Protein AF-A0A9P7C0S4-F1 (afdb_monomer)

pLDDT: mean 88.17, std 9.75, range [51.75, 97.62]

Structure (mmCIF, N/CA/C/O backbone):
data_AF-A0A9P7C0S4-F1
#
_entry.id   AF-A0A9P7C0S4-F1
#
loop_
_atom_site.group_PDB
_atom_site.id
_atom_site.type_symbol
_atom_site.label_atom_id
_atom_site.label_alt_id
_atom_site.label_comp_id
_atom_site.label_asym_id
_atom_site.label_entity_id
_atom_site.label_seq_id
_atom_site.pdbx_PDB_ins_code
_atom_site.Cartn_x
_atom_site.Cartn_y
_atom_site.Cartn_z
_atom_site.occupancy
_atom_site.B_iso_or_equiv
_atom_site.auth_seq_id
_atom_site.auth_comp_id
_atom_site.auth_asym_id
_atom_site.auth_atom_id
_atom_site.pdbx_PDB_model_num
ATOM 1 N N . MET A 1 1 ? 1.750 -19.903 2.237 1.00 51.75 1 MET A N 1
ATOM 2 C CA . MET A 1 1 ? 1.835 -18.658 3.036 1.00 51.75 1 MET A CA 1
ATOM 3 C C . MET A 1 1 ? 0.596 -17.811 2.775 1.00 51.75 1 MET A C 1
ATOM 5 O O . MET A 1 1 ? 0.137 -17.838 1.637 1.00 51.75 1 MET A O 1
ATOM 9 N N . PRO A 1 2 ? 0.034 -17.103 3.772 1.00 78.44 2 PRO A N 1
ATOM 10 C CA . PRO A 1 2 ? -1.115 -16.226 3.548 1.00 78.44 2 PRO A 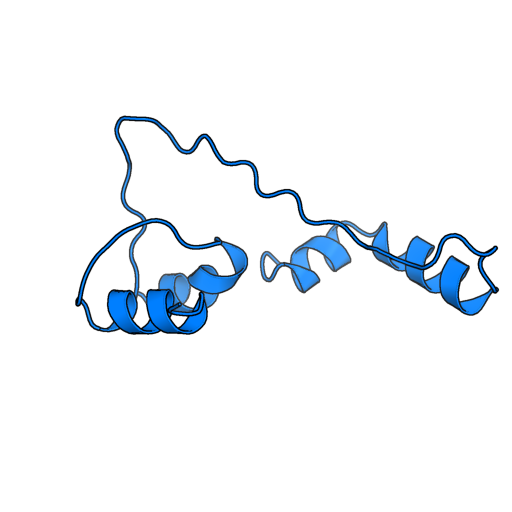CA 1
ATOM 11 C C . PRO A 1 2 ? -0.717 -15.036 2.657 1.00 78.44 2 PRO A C 1
ATOM 13 O O . PRO A 1 2 ? 0.356 -14.461 2.829 1.00 78.44 2 PRO A O 1
ATOM 16 N N . SER A 1 3 ? -1.562 -14.697 1.681 1.00 91.38 3 SER A N 1
ATOM 17 C CA . SER A 1 3 ? -1.358 -13.562 0.770 1.00 91.38 3 SER A CA 1
ATOM 18 C C . SER A 1 3 ? -1.623 -12.220 1.463 1.00 91.38 3 SER A C 1
ATOM 20 O O . SER A 1 3 ? -2.209 -12.173 2.547 1.00 91.38 3 SER A O 1
ATOM 22 N N . MET A 1 4 ? -1.258 -11.106 0.818 1.00 92.56 4 MET A N 1
ATOM 23 C CA . MET A 1 4 ? -1.602 -9.772 1.329 1.00 92.56 4 MET A CA 1
ATOM 24 C C . MET A 1 4 ? -3.121 -9.601 1.481 1.00 92.56 4 MET A C 1
ATOM 26 O O . MET A 1 4 ? -3.591 -9.124 2.510 1.00 92.56 4 MET A O 1
ATOM 30 N N . GLN A 1 5 ? -3.903 -10.098 0.518 1.00 93.38 5 GLN A N 1
ATOM 31 C CA . GLN A 1 5 ? -5.365 -10.137 0.601 1.00 93.38 5 GLN A CA 1
ATOM 32 C C . GLN A 1 5 ? -5.858 -10.897 1.836 1.00 93.38 5 GLN A C 1
ATOM 34 O O . GLN A 1 5 ? -6.796 -10.442 2.486 1.00 93.38 5 GLN A O 1
ATOM 39 N N . ALA A 1 6 ? -5.225 -12.018 2.195 1.00 94.75 6 ALA A N 1
ATOM 40 C CA . ALA A 1 6 ? -5.592 -12.757 3.401 1.00 94.75 6 ALA A CA 1
ATOM 41 C C . ALA A 1 6 ? -5.308 -11.946 4.679 1.00 94.75 6 ALA A C 1
ATOM 43 O O . ALA A 1 6 ? -6.133 -11.951 5.591 1.00 94.75 6 ALA A O 1
ATOM 44 N N . LYS A 1 7 ? -4.195 -11.195 4.730 1.00 94.44 7 LYS A N 1
ATOM 4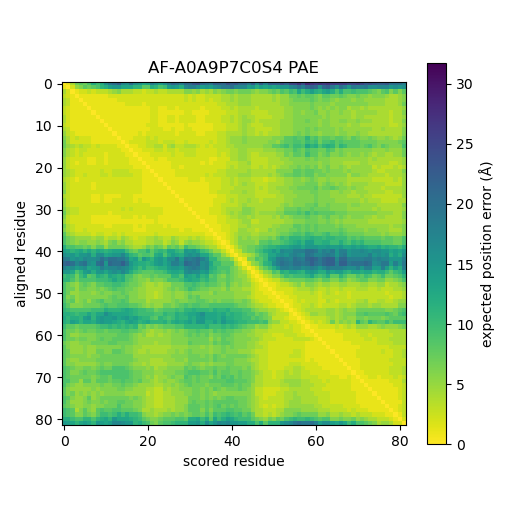5 C CA . LYS A 1 7 ? -3.892 -10.286 5.852 1.00 94.44 7 LYS A CA 1
ATOM 46 C C . LYS A 1 7 ? -4.946 -9.184 5.986 1.00 94.44 7 LYS A C 1
ATOM 48 O O . LYS A 1 7 ? -5.474 -8.989 7.075 1.00 94.44 7 LYS A O 1
ATOM 53 N N . ILE A 1 8 ? -5.290 -8.514 4.885 1.00 95.69 8 ILE A N 1
ATOM 54 C CA . ILE A 1 8 ? -6.322 -7.463 4.863 1.00 95.69 8 ILE A CA 1
ATOM 55 C C . ILE A 1 8 ? -7.662 -8.027 5.344 1.00 95.69 8 ILE A C 1
ATOM 57 O O . ILE A 1 8 ? -8.295 -7.471 6.236 1.00 95.69 8 ILE A O 1
ATOM 61 N N . ALA A 1 9 ? -8.070 -9.174 4.797 1.00 95.81 9 ALA A N 1
ATOM 62 C CA . ALA A 1 9 ? -9.327 -9.829 5.135 1.00 95.81 9 ALA A CA 1
ATOM 63 C C . ALA A 1 9 ? -9.432 -10.211 6.620 1.00 95.81 9 ALA A C 1
ATOM 65 O O . ALA A 1 9 ? -10.534 -10.178 7.172 1.00 95.81 9 ALA A O 1
ATOM 66 N N . ALA A 1 10 ? -8.316 -10.585 7.251 1.00 96.06 10 ALA A N 1
ATOM 67 C CA . ALA A 1 10 ? -8.258 -10.876 8.678 1.00 96.06 10 ALA A CA 1
ATOM 68 C C . ALA A 1 10 ? -8.385 -9.598 9.522 1.00 96.06 10 ALA A C 1
ATOM 70 O O . ALA A 1 10 ? -9.192 -9.564 10.448 1.00 96.06 10 ALA A O 1
ATOM 71 N N . GLN A 1 11 ? -7.654 -8.535 9.170 1.00 96.62 11 GLN A N 1
ATOM 72 C CA . GLN A 1 11 ? -7.695 -7.266 9.906 1.00 96.62 11 GLN A CA 1
ATOM 73 C C . GLN A 1 11 ? -9.062 -6.576 9.811 1.00 96.62 11 GLN A C 1
ATOM 75 O O . GLN A 1 11 ? -9.604 -6.166 10.830 1.00 96.62 11 GLN A O 1
ATOM 80 N N . VAL A 1 12 ? -9.682 -6.551 8.625 1.00 97.31 12 VAL A N 1
ATOM 81 C CA . VAL A 1 12 ? -11.049 -6.019 8.431 1.00 97.31 12 VAL A CA 1
ATOM 82 C C . VAL A 1 12 ? -12.085 -6.777 9.275 1.00 97.31 12 VAL A C 1
ATOM 84 O O . VAL A 1 12 ? -13.093 -6.211 9.682 1.00 97.31 12 VAL A O 1
ATOM 87 N N . ARG A 1 13 ? -11.847 -8.063 9.568 1.00 97.12 13 ARG A N 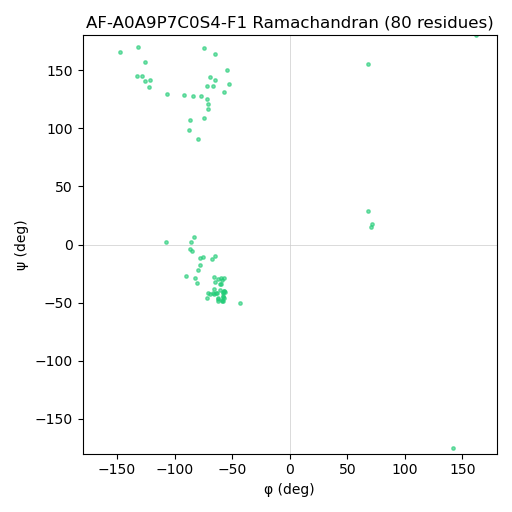1
ATOM 88 C CA . ARG A 1 13 ? -12.704 -8.882 10.445 1.00 97.12 13 ARG A CA 1
ATOM 89 C C . ARG A 1 13 ? -12.367 -8.749 11.934 1.00 97.12 13 ARG A C 1
ATOM 91 O O . ARG A 1 13 ? -12.959 -9.458 12.741 1.00 97.12 13 ARG A O 1
ATOM 98 N N . GLY A 1 14 ? -11.405 -7.904 12.301 1.00 95.75 14 GLY A N 1
ATOM 99 C CA . GLY A 1 14 ? -10.956 -7.742 13.684 1.00 95.75 14 GLY A CA 1
ATOM 100 C C . GLY A 1 14 ? -10.148 -8.926 14.226 1.00 95.75 14 GLY A C 1
ATOM 101 O O . GLY A 1 14 ? -9.992 -9.056 15.434 1.00 95.75 14 GLY A O 1
ATOM 102 N N . LEU A 1 15 ? -9.621 -9.795 13.356 1.00 95.81 15 LEU A N 1
ATOM 103 C CA . LEU A 1 15 ? -8.848 -10.982 13.756 1.00 95.81 15 LEU A CA 1
ATOM 104 C C . LEU A 1 15 ? -7.365 -10.674 14.039 1.00 95.81 15 LEU A C 1
ATOM 106 O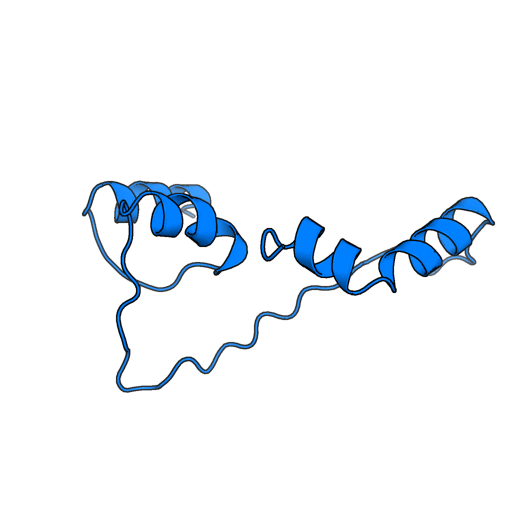 O . LEU A 1 15 ? -6.572 -11.591 14.237 1.00 95.81 15 LEU A O 1
ATOM 110 N N . GLY A 1 16 ? -6.974 -9.399 14.024 1.00 91.12 16 GLY A N 1
ATOM 111 C CA . GLY A 1 16 ? -5.624 -8.948 14.345 1.00 91.12 16 GLY A CA 1
ATOM 112 C C . GLY A 1 16 ? -5.334 -7.536 13.839 1.00 91.12 16 GLY A C 1
ATOM 113 O O . GLY A 1 16 ? -6.172 -6.907 13.195 1.00 91.12 16 GLY A O 1
ATOM 114 N N . CYS A 1 17 ? -4.117 -7.065 14.101 1.00 92.44 17 CYS A N 1
ATOM 115 C CA . CYS A 1 17 ? -3.574 -5.790 13.634 1.00 92.44 17 CYS A CA 1
ATOM 116 C C . CYS A 1 17 ? -2.171 -5.990 13.029 1.00 92.44 17 CYS A C 1
ATOM 118 O O . CYS A 1 17 ? -1.592 -7.075 13.114 1.00 92.44 17 CYS A O 1
ATOM 120 N N . GLY A 1 18 ? -1.635 -4.962 12.369 1.00 90.81 18 GLY A N 1
ATOM 121 C CA . GLY A 1 18 ? -0.273 -4.956 11.828 1.00 90.81 18 GLY A CA 1
ATOM 122 C C . GLY A 1 18 ? -0.171 -4.253 10.476 1.00 90.81 18 GLY A C 1
ATOM 123 O O . GLY A 1 18 ? -1.149 -3.719 9.966 1.00 90.81 18 GLY A O 1
ATOM 124 N N . TYR A 1 19 ? 1.011 -4.300 9.866 1.00 90.19 19 TYR A N 1
ATOM 125 C CA . TYR A 1 19 ? 1.322 -3.520 8.666 1.00 90.19 19 TYR A CA 1
ATOM 126 C C . TYR A 1 19 ? 0.626 -4.015 7.388 1.00 90.19 19 TYR A C 1
ATOM 128 O O . TYR A 1 19 ? 0.644 -5.218 7.074 1.00 90.19 19 TYR A O 1
ATOM 136 N N . LEU A 1 20 ? 0.100 -3.054 6.623 1.00 90.56 20 LEU A N 1
ATOM 137 C CA . LEU A 1 20 ? -0.471 -3.203 5.285 1.00 90.56 20 LEU A CA 1
ATOM 138 C C . LEU A 1 20 ? 0.087 -2.110 4.351 1.00 90.56 20 LEU A C 1
ATOM 140 O O . LEU A 1 20 ? 0.256 -0.980 4.811 1.00 90.56 20 L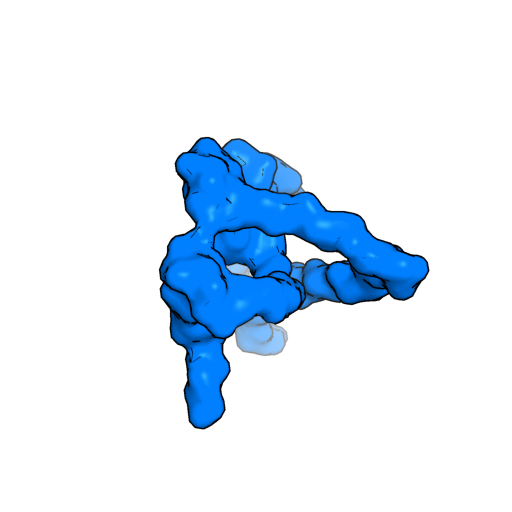EU A O 1
ATOM 144 N N . PRO A 1 21 ? 0.301 -2.404 3.054 1.00 89.25 21 PRO A N 1
ATOM 145 C CA . PRO A 1 21 ? 0.573 -1.377 2.051 1.00 89.25 21 PRO A CA 1
ATOM 146 C C . PRO A 1 21 ? -0.560 -0.353 2.007 1.00 89.25 21 PRO A C 1
ATOM 148 O O . PRO A 1 21 ? -1.734 -0.730 1.900 1.00 89.25 21 PRO A O 1
ATOM 151 N N . LEU A 1 22 ? -0.223 0.938 2.045 1.00 86.88 22 LEU A N 1
ATOM 152 C CA . LEU A 1 22 ? -1.217 2.015 2.095 1.00 86.88 22 LEU A CA 1
ATOM 153 C C . LEU A 1 22 ? -2.171 1.964 0.897 1.00 86.88 22 LEU A C 1
ATOM 155 O O . LEU A 1 22 ? -3.380 2.085 1.065 1.00 86.88 22 LEU A O 1
ATOM 159 N N . THR A 1 23 ? -1.638 1.693 -0.293 1.00 87.12 23 THR A N 1
ATOM 160 C CA . THR A 1 23 ? -2.402 1.585 -1.547 1.00 87.12 23 THR A CA 1
ATOM 161 C C . THR A 1 23 ? -3.480 0.498 -1.493 1.00 87.12 23 THR A C 1
ATOM 163 O O . THR A 1 23 ? -4.540 0.632 -2.100 1.00 87.12 23 THR A O 1
ATOM 166 N N . MET A 1 24 ? -3.249 -0.571 -0.724 1.00 90.56 24 MET A N 1
ATOM 167 C CA . MET A 1 24 ? -4.211 -1.659 -0.545 1.00 90.56 24 MET A CA 1
ATOM 168 C C . MET A 1 24 ? -5.154 -1.431 0.641 1.00 90.56 24 MET A C 1
ATOM 170 O O . MET A 1 24 ? -6.273 -1.942 0.632 1.00 90.56 24 MET A O 1
ATOM 174 N N . ALA A 1 25 ? -4.722 -0.682 1.659 1.00 92.12 25 ALA A N 1
ATOM 175 C CA . ALA A 1 25 ? -5.526 -0.354 2.836 1.00 92.12 25 ALA A CA 1
ATOM 176 C C . ALA A 1 25 ? -6.472 0.839 2.606 1.00 92.12 25 ALA A C 1
ATOM 178 O O . ALA A 1 25 ? -7.546 0.880 3.207 1.00 92.12 25 ALA A O 1
ATOM 179 N N . ALA A 1 26 ? -6.111 1.769 1.714 1.00 90.88 26 ALA A N 1
ATOM 180 C CA . ALA A 1 26 ? -6.838 3.002 1.404 1.00 90.88 26 ALA A CA 1
ATOM 181 C C . ALA A 1 26 ? -8.366 2.844 1.263 1.00 90.88 26 ALA A C 1
ATOM 183 O O . ALA A 1 26 ? -9.086 3.574 1.947 1.00 90.88 26 ALA A O 1
ATOM 184 N N . PRO A 1 27 ? -8.911 1.888 0.480 1.00 92.62 27 PRO A N 1
ATOM 185 C CA . PRO A 1 27 ? -10.363 1.756 0.355 1.00 92.62 27 PRO A CA 1
ATOM 186 C C . PRO A 1 27 ? -11.046 1.352 1.668 1.00 92.62 27 PRO A C 1
ATOM 188 O O . PRO A 1 27 ? -12.176 1.763 1.916 1.00 92.62 27 PRO A O 1
ATOM 191 N N . TYR A 1 28 ? -10.387 0.561 2.516 1.00 95.25 28 TYR A N 1
ATOM 192 C CA . TYR A 1 28 ? -10.939 0.110 3.798 1.00 95.25 28 TYR A CA 1
ATOM 193 C C . TYR A 1 28 ? -10.806 1.183 4.881 1.00 95.25 28 TYR A C 1
ATOM 195 O O . TYR A 1 28 ? -11.697 1.315 5.715 1.00 95.25 28 TYR A O 1
ATOM 203 N N . LEU A 1 29 ? -9.736 1.982 4.830 1.00 94.56 29 LEU A N 1
ATOM 204 C CA . LEU A 1 29 ? -9.577 3.185 5.648 1.00 94.56 29 LEU A CA 1
ATOM 205 C C . LEU A 1 29 ? -10.669 4.213 5.317 1.00 94.56 29 LEU A C 1
ATOM 207 O O . LEU A 1 29 ? -11.339 4.705 6.218 1.00 94.56 29 LEU A O 1
ATOM 211 N N . ALA A 1 30 ? -10.920 4.471 4.028 1.00 94.06 30 ALA A N 1
ATOM 212 C CA . ALA A 1 30 ? -11.961 5.399 3.578 1.00 94.06 30 ALA A CA 1
ATOM 213 C C . ALA A 1 30 ? -13.380 4.971 3.998 1.00 94.06 30 ALA A C 1
ATOM 215 O O . ALA A 1 30 ? -14.244 5.816 4.215 1.00 94.06 30 ALA A O 1
ATOM 216 N N . GLN A 1 31 ? -13.620 3.665 4.136 1.00 96.31 31 GLN A N 1
ATOM 217 C CA . GLN A 1 31 ? -14.887 3.107 4.625 1.00 96.31 31 GLN A CA 1
ATOM 218 C C . GLN A 1 31 ? -14.980 3.040 6.158 1.00 96.31 31 GLN A C 1
ATOM 220 O O . GLN A 1 31 ? -16.019 2.645 6.682 1.00 96.31 31 GLN A O 1
ATOM 225 N N . GLY A 1 32 ? -13.907 3.369 6.885 1.00 96.38 32 GLY A N 1
ATOM 226 C CA . GLY A 1 32 ? -13.839 3.217 8.341 1.00 96.38 32 GLY A CA 1
ATOM 227 C C . GLY A 1 32 ? -13.765 1.762 8.821 1.00 96.38 32 GLY A C 1
ATOM 228 O O . GLY A 1 32 ? -13.990 1.492 9.996 1.00 96.38 32 GLY A O 1
ATOM 229 N N . LEU A 1 33 ? -13.458 0.814 7.927 1.00 97.62 33 LEU A N 1
ATOM 230 C CA . LEU A 1 33 ? -13.277 -0.606 8.259 1.00 97.62 33 LEU A CA 1
ATOM 231 C C . LEU A 1 33 ? -11.900 -0.894 8.866 1.00 97.62 33 LEU A C 1
ATOM 233 O O . LEU A 1 33 ? -11.715 -1.912 9.528 1.00 97.62 33 LEU A O 1
ATOM 237 N N . LEU A 1 34 ? -10.930 -0.020 8.606 1.00 97.25 34 LEU A N 1
ATOM 238 C CA . LEU A 1 34 ? -9.610 -0.027 9.223 1.00 97.25 34 LEU A CA 1
ATOM 239 C C . LEU A 1 34 ? -9.337 1.346 9.835 1.00 97.25 34 LEU A C 1
ATOM 241 O O . LEU A 1 34 ? -9.883 2.356 9.392 1.00 97.25 34 LEU A O 1
ATOM 245 N N . VAL A 1 35 ? -8.436 1.375 10.811 1.00 95.44 35 VAL A N 1
ATOM 246 C CA . VAL A 1 35 ? -7.895 2.597 11.409 1.00 95.44 35 VAL A CA 1
ATOM 247 C C . VAL A 1 35 ? -6.371 2.525 11.387 1.00 95.44 35 VAL A C 1
ATOM 249 O O . VAL A 1 35 ? -5.796 1.442 11.509 1.00 95.44 35 VAL A O 1
ATOM 252 N N . VAL A 1 36 ? -5.713 3.669 11.195 1.00 92.88 36 VAL A N 1
ATOM 253 C CA . VAL A 1 36 ? -4.253 3.759 11.304 1.00 92.88 36 VAL A CA 1
ATOM 254 C C . VAL A 1 36 ? -3.879 3.773 12.783 1.00 92.88 36 VAL A C 1
ATOM 256 O O . VAL A 1 36 ? -4.405 4.585 13.541 1.00 92.88 36 VAL A O 1
ATOM 259 N N . CYS A 1 37 ? -2.966 2.890 13.179 1.00 90.50 37 CYS A N 1
ATOM 260 C CA . CYS A 1 37 ? -2.409 2.858 14.528 1.00 90.50 37 CYS A CA 1
ATOM 261 C C . CYS A 1 37 ? -0.974 3.387 14.501 1.00 90.50 37 CYS A C 1
ATOM 263 O O . CYS A 1 37 ? -0.164 2.914 13.701 1.00 90.50 37 CYS A O 1
ATOM 265 N N . GLU A 1 38 ? -0.661 4.340 15.377 1.00 87.38 38 GLU A N 1
ATOM 266 C CA . GLU A 1 38 ? 0.711 4.810 15.577 1.00 87.38 38 GLU A CA 1
ATOM 267 C C . GLU A 1 38 ? 1.560 3.718 16.243 1.00 87.38 38 GLU A C 1
ATOM 269 O O . GLU A 1 38 ? 1.074 2.950 17.075 1.00 87.38 38 GLU A O 1
ATOM 274 N N . THR A 1 39 ? 2.830 3.632 15.850 1.00 85.44 39 THR A N 1
ATOM 275 C CA . THR A 1 39 ? 3.789 2.640 16.352 1.00 85.44 39 THR A CA 1
ATOM 276 C C . THR A 1 39 ? 4.987 3.348 16.967 1.00 85.44 39 THR A C 1
ATOM 278 O O . THR A 1 39 ? 5.537 4.250 16.331 1.00 85.44 39 THR A O 1
ATOM 281 N N . ASP A 1 40 ? 5.447 2.892 18.133 1.00 84.62 40 ASP A N 1
ATOM 282 C CA . ASP A 1 40 ? 6.569 3.497 18.874 1.00 84.62 40 ASP A CA 1
ATOM 283 C C . ASP A 1 40 ? 7.876 3.576 18.063 1.00 84.62 40 ASP A C 1
ATOM 285 O O . ASP A 1 40 ? 8.688 4.478 18.254 1.00 84.62 40 ASP A O 1
ATOM 289 N N . GLU A 1 41 ? 8.076 2.649 17.124 1.00 75.88 41 GLU A N 1
ATOM 290 C CA . GLU A 1 41 ? 9.272 2.564 16.273 1.00 75.88 41 GLU A CA 1
ATOM 291 C C . GLU A 1 41 ? 9.277 3.585 15.118 1.00 75.88 41 GLU A C 1
ATOM 293 O O . GLU A 1 41 ? 10.302 3.780 14.462 1.00 75.88 41 GLU A O 1
ATOM 298 N N . GLY A 1 42 ? 8.143 4.248 14.859 1.00 66.81 42 GLY A N 1
ATOM 299 C CA . GLY A 1 42 ? 7.923 5.038 13.649 1.00 66.81 42 GLY A CA 1
ATOM 300 C C . GLY A 1 42 ? 7.837 4.177 12.378 1.00 66.81 42 GLY A C 1
ATOM 301 O O . GLY A 1 42 ? 8.351 3.061 12.291 1.00 66.81 42 GLY A O 1
ATOM 302 N N . MET A 1 43 ? 7.163 4.684 11.343 1.00 65.44 43 MET A N 1
ATOM 303 C CA . MET A 1 43 ? 6.996 3.940 10.090 1.00 65.44 43 MET A CA 1
ATOM 304 C C . MET A 1 43 ? 8.266 4.052 9.226 1.00 65.44 43 MET A C 1
ATOM 306 O O . MET A 1 43 ? 8.422 4.975 8.435 1.00 65.44 43 MET A O 1
ATOM 310 N N . SER A 1 44 ? 9.193 3.107 9.405 1.00 57.03 44 SER A N 1
ATOM 311 C CA . SER A 1 44 ? 10.511 3.069 8.737 1.00 57.03 44 SER A CA 1
ATOM 312 C C . SER A 1 44 ? 10.474 2.576 7.275 1.00 57.03 44 SER A C 1
ATOM 314 O O . SER A 1 44 ? 11.402 2.798 6.494 1.00 57.03 44 SER A O 1
ATOM 316 N N . LEU A 1 45 ? 9.394 1.914 6.856 1.00 62.34 45 LEU A N 1
ATOM 317 C CA . LEU A 1 45 ? 9.326 1.270 5.543 1.00 62.34 45 LEU A CA 1
ATOM 318 C C . LEU A 1 45 ? 8.844 2.241 4.460 1.00 62.34 45 LEU A C 1
ATOM 320 O O . LEU A 1 45 ? 7.648 2.442 4.267 1.00 62.34 45 LEU A O 1
ATOM 324 N N . THR A 1 46 ? 9.793 2.797 3.706 1.00 68.25 46 THR A N 1
ATOM 325 C CA . THR A 1 46 ? 9.487 3.388 2.397 1.00 68.25 46 THR A CA 1
ATOM 326 C C . THR A 1 46 ? 9.244 2.252 1.405 1.00 68.25 46 THR A C 1
ATOM 328 O O . THR A 1 46 ? 10.171 1.533 1.032 1.00 68.25 46 THR A O 1
ATOM 331 N N . GLU A 1 47 ? 7.995 2.057 0.981 1.00 72.44 47 GLU A N 1
ATOM 332 C CA . GLU A 1 47 ? 7.688 1.096 -0.078 1.00 72.44 47 GLU A CA 1
ATOM 333 C C . GLU A 1 47 ? 8.191 1.626 -1.428 1.00 72.44 47 GLU A C 1
ATOM 335 O O . GLU A 1 47 ? 7.731 2.650 -1.934 1.00 72.44 47 GLU A O 1
ATOM 340 N N . HIS A 1 48 ? 9.146 0.918 -2.035 1.00 76.19 48 HIS A N 1
ATOM 341 C CA . HIS A 1 48 ? 9.624 1.236 -3.377 1.00 76.19 48 HIS A CA 1
ATOM 342 C C . HIS A 1 48 ? 8.742 0.559 -4.425 1.00 76.19 48 HIS A C 1
ATOM 344 O O . HIS A 1 48 ? 8.835 -0.648 -4.650 1.00 76.19 48 HIS A O 1
ATOM 350 N N . VAL A 1 49 ? 7.915 1.347 -5.110 1.00 79.38 49 VAL A N 1
ATOM 351 C CA . VAL A 1 49 ? 7.191 0.889 -6.300 1.00 79.38 49 VAL A CA 1
ATOM 352 C C . VAL A 1 49 ? 8.019 1.209 -7.539 1.00 79.38 49 VAL A C 1
ATOM 354 O O . VAL A 1 49 ? 8.453 2.344 -7.734 1.00 79.38 49 VAL A O 1
ATOM 357 N N . ALA A 1 50 ? 8.238 0.204 -8.384 1.00 87.06 50 ALA A N 1
ATOM 358 C CA . ALA A 1 50 ? 9.006 0.344 -9.613 1.00 87.06 50 ALA A CA 1
ATOM 359 C C . ALA A 1 50 ? 8.207 -0.141 -10.825 1.00 87.06 50 ALA A C 1
ATOM 361 O O . ALA A 1 50 ? 7.534 -1.171 -10.786 1.00 87.06 50 ALA A O 1
ATOM 362 N N . TYR A 1 51 ? 8.345 0.581 -11.933 1.00 89.12 51 TYR A N 1
ATOM 363 C CA . TYR A 1 51 ? 7.950 0.098 -13.250 1.00 89.12 51 TYR A CA 1
ATOM 364 C C . TYR A 1 51 ? 9.091 -0.745 -13.823 1.00 89.12 51 TYR A C 1
ATOM 366 O O . TYR A 1 51 ? 10.228 -0.278 -13.885 1.00 89.12 51 TYR A O 1
ATOM 374 N N . ALA A 1 52 ? 8.800 -1.969 -14.261 1.00 91.31 52 ALA A N 1
ATOM 375 C CA . ALA A 1 52 ? 9.803 -2.885 -14.799 1.00 91.31 52 ALA A CA 1
ATOM 376 C C . ALA A 1 52 ? 9.468 -3.299 -16.238 1.00 91.31 52 ALA A C 1
ATOM 378 O O . ALA A 1 52 ? 8.311 -3.528 -16.586 1.00 91.31 52 ALA A O 1
ATOM 379 N N . TRP A 1 53 ? 10.495 -3.409 -17.080 1.00 91.38 53 TRP A N 1
ATOM 380 C CA . TRP A 1 53 ? 10.393 -3.871 -18.466 1.00 91.38 53 TRP A CA 1
ATOM 381 C C . TRP A 1 53 ? 11.664 -4.622 -18.879 1.00 91.38 53 TRP A C 1
ATOM 383 O O . TRP A 1 53 ? 12.695 -4.543 -18.213 1.00 91.38 53 TRP A O 1
ATOM 393 N N . ARG A 1 54 ? 11.601 -5.352 -20.000 1.00 91.00 54 ARG A N 1
ATOM 394 C CA . ARG A 1 54 ? 12.766 -6.044 -20.575 1.00 91.00 54 ARG A CA 1
ATOM 395 C C . ARG A 1 54 ? 13.833 -5.051 -21.032 1.00 91.00 54 ARG A C 1
ATOM 397 O O . ARG A 1 54 ? 13.503 -4.027 -21.623 1.00 91.00 54 ARG A O 1
ATOM 404 N N . ALA A 1 55 ? 15.103 -5.395 -20.830 1.00 91.12 55 ALA A N 1
ATOM 405 C CA . ALA A 1 55 ? 16.245 -4.522 -21.121 1.00 91.12 55 ALA A CA 1
ATOM 406 C C . ALA A 1 55 ? 16.477 -4.224 -22.621 1.00 91.12 55 ALA A C 1
ATOM 408 O O . ALA A 1 55 ? 17.235 -3.317 -22.951 1.00 91.12 55 ALA A O 1
ATOM 409 N N . GLU A 1 56 ? 15.824 -4.954 -23.528 1.00 93.25 56 GLU A N 1
ATOM 410 C CA . GLU A 1 56 ? 15.874 -4.727 -24.981 1.00 93.25 56 GLU A CA 1
ATOM 411 C C . GLU A 1 56 ? 15.503 -3.279 -25.352 1.00 93.25 56 GLU A C 1
ATOM 413 O O . GLU A 1 56 ? 14.668 -2.692 -24.663 1.00 93.25 56 GLU A O 1
ATOM 418 N N . PRO A 1 57 ? 16.021 -2.687 -26.444 1.00 89.69 57 PRO A N 1
ATOM 419 C CA . PRO A 1 57 ? 15.682 -1.320 -26.847 1.00 89.69 57 PRO A CA 1
ATOM 420 C C . PRO A 1 57 ? 14.163 -1.072 -26.955 1.00 89.69 57 PRO A C 1
ATOM 422 O O . PRO A 1 57 ? 13.427 -1.929 -27.447 1.00 89.69 57 PRO A O 1
ATOM 425 N N . PRO A 1 58 ? 13.648 0.081 -26.485 1.00 89.00 58 PRO A N 1
ATOM 426 C CA . PRO A 1 58 ? 12.220 0.366 -26.552 1.00 89.00 58 PRO A CA 1
ATOM 427 C C . PRO A 1 58 ? 11.776 0.653 -27.979 1.00 89.00 58 PRO A C 1
ATOM 429 O O . PRO A 1 58 ? 12.265 1.594 -28.600 1.00 89.00 58 PRO A O 1
ATOM 432 N N . GLY A 1 59 ? 10.776 -0.094 -28.451 1.00 94.25 59 GLY A N 1
ATOM 433 C CA . GLY A 1 59 ? 9.944 0.343 -29.570 1.00 94.25 59 GLY A CA 1
ATOM 434 C C . GLY A 1 59 ? 9.128 1.589 -29.206 1.00 94.25 59 GLY A C 1
ATOM 435 O O . GLY A 1 59 ? 8.956 1.916 -28.027 1.00 94.25 59 GLY A O 1
ATOM 436 N N . GLU A 1 60 ? 8.590 2.274 -30.214 1.00 95.88 60 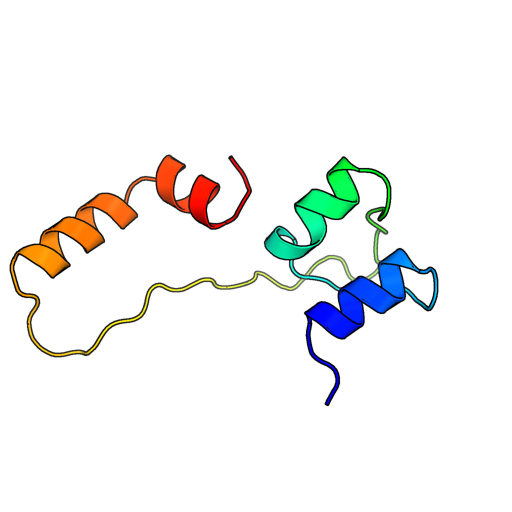GLU A N 1
ATOM 437 C CA . GLU A 1 60 ? 7.913 3.571 -30.052 1.00 95.88 60 GLU A CA 1
ATOM 438 C C . GLU A 1 60 ? 6.741 3.535 -29.063 1.00 95.88 60 GLU A C 1
ATOM 440 O O . GLU A 1 60 ? 6.620 4.414 -28.209 1.00 95.88 60 GLU A O 1
ATOM 445 N N . ALA A 1 61 ? 5.942 2.464 -29.071 1.00 94.00 61 ALA A N 1
ATOM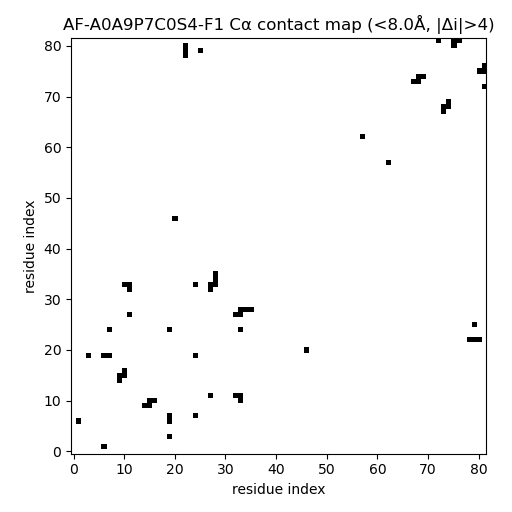 446 C CA . ALA A 1 61 ? 4.855 2.292 -28.106 1.00 94.00 61 ALA A CA 1
ATOM 447 C C . ALA A 1 61 ? 5.359 2.251 -26.649 1.00 94.00 61 ALA A C 1
ATOM 449 O O . ALA A 1 61 ? 4.739 2.830 -25.757 1.00 94.00 61 ALA A O 1
ATOM 450 N N . ARG A 1 62 ? 6.509 1.607 -26.393 1.00 93.25 62 ARG A N 1
ATOM 451 C CA . ARG A 1 62 ? 7.087 1.539 -25.043 1.00 93.25 62 ARG A CA 1
ATOM 452 C C . ARG A 1 62 ? 7.630 2.896 -24.613 1.00 93.25 62 ARG A C 1
ATOM 454 O O . ARG A 1 62 ? 7.394 3.298 -23.480 1.00 93.25 62 ARG A O 1
ATOM 461 N N . LYS A 1 63 ? 8.305 3.625 -25.510 1.00 93.69 63 LYS A N 1
ATOM 462 C CA . LYS A 1 63 ? 8.760 5.000 -25.232 1.00 93.69 63 LYS A CA 1
ATOM 463 C C . LYS A 1 63 ? 7.588 5.902 -24.855 1.00 93.69 63 LYS A C 1
ATOM 465 O O . LYS A 1 63 ? 7.664 6.611 -23.854 1.00 93.69 63 LYS A O 1
ATOM 470 N N . TRP A 1 64 ? 6.498 5.823 -25.619 1.00 94.31 64 TRP A N 1
ATOM 471 C CA . TRP A 1 64 ? 5.282 6.588 -25.367 1.00 94.31 64 TRP A CA 1
ATOM 472 C C . TRP A 1 64 ? 4.697 6.298 -23.978 1.00 94.31 64 TRP A C 1
ATOM 474 O O . TRP A 1 64 ? 4.436 7.227 -23.214 1.00 94.31 64 TRP A O 1
ATOM 484 N N . TRP A 1 65 ? 4.574 5.020 -23.598 1.00 93.31 65 TRP A N 1
ATOM 485 C CA . TRP A 1 65 ? 4.091 4.641 -22.265 1.00 93.31 65 TRP A CA 1
ATOM 486 C C . TRP A 1 65 ? 5.001 5.138 -21.144 1.00 93.31 65 TRP A C 1
ATOM 488 O O . TRP A 1 65 ? 4.516 5.733 -20.184 1.00 93.31 65 TRP A O 1
ATOM 498 N N . LEU A 1 66 ? 6.320 4.966 -21.277 1.00 92.44 66 LEU A N 1
ATOM 499 C CA . LEU A 1 66 ? 7.277 5.457 -20.283 1.00 92.44 66 LEU A CA 1
ATOM 500 C C . LEU A 1 66 ? 7.212 6.977 -20.123 1.00 92.44 66 LEU A C 1
ATOM 502 O O . LEU A 1 66 ? 7.381 7.480 -19.018 1.00 92.44 66 LEU A O 1
ATOM 506 N N . GLN A 1 67 ? 6.936 7.718 -21.198 1.00 94.00 67 GLN A N 1
ATOM 507 C CA . GLN A 1 67 ? 6.716 9.158 -21.115 1.00 94.00 67 GLN A CA 1
ATOM 508 C C . GLN A 1 67 ? 5.436 9.493 -20.339 1.00 94.00 67 GLN A C 1
ATOM 510 O O . GLN A 1 67 ? 5.453 10.409 -19.520 1.00 94.00 67 GLN A O 1
ATOM 515 N N . LYS A 1 68 ? 4.341 8.752 -20.553 1.00 93.50 68 LYS A N 1
ATOM 516 C CA . LYS A 1 68 ? 3.090 8.942 -19.802 1.00 93.50 68 LYS A CA 1
ATOM 517 C C . LYS A 1 68 ? 3.259 8.639 -18.315 1.00 93.50 68 LYS A C 1
ATOM 519 O O . LYS A 1 68 ? 2.799 9.426 -17.493 1.00 93.50 68 LYS A O 1
ATOM 524 N N . LEU A 1 69 ? 3.980 7.571 -17.978 1.00 92.25 69 LEU A N 1
ATOM 525 C CA . LEU A 1 69 ? 4.269 7.169 -16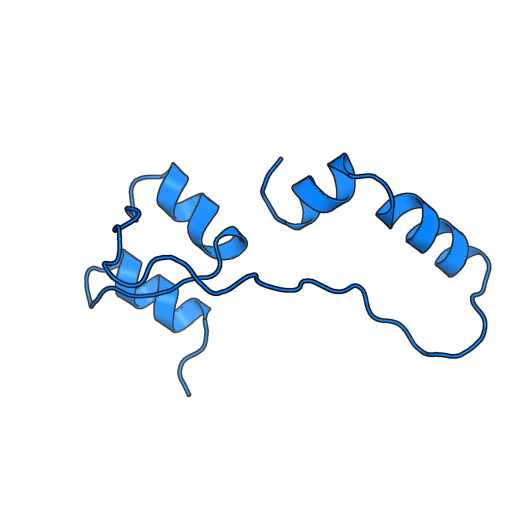.596 1.00 92.25 69 LEU A CA 1
ATOM 526 C C . LEU A 1 69 ? 5.145 8.169 -15.821 1.00 92.25 69 LEU A C 1
ATOM 528 O O . LEU A 1 69 ? 5.260 8.047 -14.609 1.00 92.25 69 LEU A O 1
ATOM 532 N N . LYS A 1 70 ? 5.731 9.184 -16.475 1.00 90.75 70 LYS A N 1
ATOM 533 C CA . LYS A 1 70 ? 6.390 10.306 -15.779 1.00 90.75 70 LYS A CA 1
ATOM 534 C C . LYS A 1 70 ? 5.405 11.311 -15.175 1.00 90.75 70 LYS A C 1
ATOM 536 O O . LYS A 1 70 ? 5.834 12.201 -14.450 1.00 90.75 70 LYS A O 1
ATOM 541 N N . SER A 1 71 ? 4.114 11.231 -15.502 1.00 93.75 71 SER A N 1
ATOM 542 C CA . SER A 1 71 ? 3.100 12.130 -14.950 1.00 93.75 71 SER A CA 1
ATOM 543 C C . SER A 1 71 ? 2.848 11.809 -13.469 1.00 93.75 71 SER A C 1
ATOM 545 O O . SER A 1 71 ? 2.392 10.700 -13.185 1.00 93.75 71 SER A O 1
ATOM 547 N N . PRO A 1 72 ? 3.055 12.764 -12.536 1.00 90.69 72 PRO A N 1
ATOM 548 C CA . PRO A 1 72 ? 2.791 12.543 -11.111 1.00 90.69 72 PRO A CA 1
ATOM 549 C C . PRO A 1 72 ? 1.340 12.138 -10.847 1.00 90.69 72 PRO A C 1
ATOM 551 O O . PRO A 1 72 ? 1.092 11.130 -10.199 1.00 90.69 72 PRO A O 1
ATOM 554 N N . ARG A 1 73 ? 0.391 12.832 -11.489 1.00 93.31 73 ARG A N 1
ATOM 555 C CA . ARG A 1 73 ? -1.043 12.520 -11.421 1.00 93.31 73 ARG A CA 1
ATOM 556 C C . ARG A 1 73 ? -1.355 11.080 -11.836 1.00 93.31 73 ARG A C 1
ATOM 558 O O . ARG A 1 73 ? -2.215 10.435 -11.245 1.00 93.31 73 ARG A O 1
ATOM 565 N N . LEU A 1 74 ? -0.698 10.580 -12.886 1.00 91.06 74 LEU A N 1
ATOM 566 C CA . LEU A 1 74 ? -0.904 9.199 -13.321 1.00 91.06 74 LEU A CA 1
ATOM 567 C C . LEU A 1 74 ? -0.322 8.215 -12.302 1.00 91.06 74 LEU A C 1
ATOM 569 O O . LEU A 1 74 ? -0.985 7.236 -11.981 1.00 91.06 74 LEU A O 1
ATOM 573 N N . CYS A 1 75 ? 0.875 8.483 -11.773 1.00 87.56 75 CYS A N 1
ATOM 574 C CA . CYS A 1 75 ? 1.468 7.673 -10.707 1.00 87.56 75 CYS A CA 1
ATOM 575 C C . CYS A 1 75 ? 0.565 7.612 -9.468 1.00 87.56 75 CYS A C 1
ATOM 577 O O . CYS A 1 75 ? 0.290 6.522 -8.979 1.00 87.56 75 CYS A O 1
ATOM 579 N N . GLU A 1 76 ? 0.065 8.751 -8.990 1.00 86.56 76 GLU A N 1
ATOM 580 C CA . GLU A 1 76 ? -0.851 8.828 -7.845 1.00 86.56 76 GLU A CA 1
ATOM 581 C C . GLU A 1 76 ? -2.123 8.014 -8.089 1.00 86.56 76 GLU A C 1
ATOM 583 O O . GLU A 1 76 ? -2.512 7.209 -7.246 1.00 86.56 76 GLU A O 1
ATOM 588 N N . SER A 1 77 ? -2.725 8.140 -9.275 1.00 86.94 77 SER A N 1
ATOM 589 C CA . SER A 1 77 ? -3.915 7.371 -9.648 1.00 86.94 77 SER A CA 1
ATOM 590 C C . SER A 1 77 ? -3.654 5.860 -9.697 1.00 86.94 77 SER A C 1
ATOM 592 O O . SER A 1 77 ? -4.469 5.088 -9.197 1.00 86.94 77 SER A O 1
ATOM 594 N N . LEU A 1 78 ? -2.509 5.424 -10.238 1.00 85.94 78 LEU A N 1
ATOM 595 C CA . LEU A 1 78 ? -2.119 4.007 -10.263 1.00 85.94 78 LEU A CA 1
ATOM 596 C C . LEU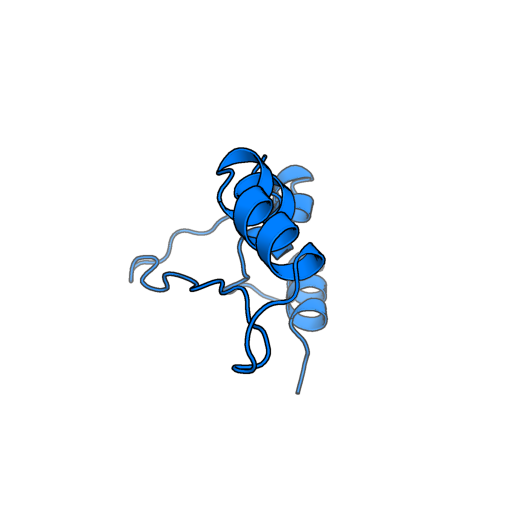 A 1 78 ? -1.855 3.440 -8.861 1.00 85.94 78 LEU A C 1
ATOM 598 O O . LEU A 1 78 ? -2.038 2.245 -8.641 1.00 85.94 78 LEU A O 1
ATOM 602 N N . LEU A 1 79 ? -1.438 4.290 -7.923 1.00 83.06 79 LEU A N 1
ATOM 603 C CA . LEU A 1 79 ? -1.229 3.941 -6.519 1.00 83.06 79 LEU A CA 1
ATOM 604 C C . LEU A 1 79 ? -2.509 4.072 -5.675 1.00 83.06 79 LEU A C 1
ATOM 606 O O . LEU A 1 79 ? -2.492 3.727 -4.498 1.00 83.06 79 LEU A O 1
ATOM 610 N N . GLY A 1 80 ? -3.620 4.549 -6.245 1.00 77.25 80 GLY A N 1
ATOM 611 C CA . GLY A 1 80 ? -4.857 4.791 -5.498 1.00 77.25 80 GLY A CA 1
ATOM 612 C C . GLY A 1 80 ? -4.746 5.939 -4.487 1.00 77.25 80 GLY A C 1
ATOM 613 O O . GLY A 1 80 ? -5.409 5.902 -3.455 1.00 77.25 80 GLY A O 1
ATOM 614 N N . MET A 1 81 ? -3.884 6.924 -4.764 1.00 71.62 81 MET A N 1
ATOM 615 C CA . MET A 1 81 ? -3.626 8.104 -3.922 1.00 71.62 81 MET A CA 1
ATOM 616 C C . MET A 1 81 ? -4.201 9.411 -4.500 1.00 71.62 81 MET A C 1
ATOM 618 O O . MET A 1 81 ? -3.951 10.473 -3.934 1.00 71.62 81 MET A O 1
ATOM 622 N N . GLY A 1 82 ? -4.896 9.349 -5.641 1.00 65.00 82 GLY A N 1
ATOM 623 C CA . GLY A 1 82 ? -5.450 10.510 -6.355 1.00 65.00 82 GLY A CA 1
ATOM 624 C C . GLY A 1 82 ? -6.969 10.582 -6.362 1.00 65.00 82 GLY A C 1
ATOM 625 O O . GLY A 1 82 ? -7.615 9.657 -5.821 1.00 65.00 82 GLY A O 1
#

Radius of gyration: 16.98 Å; Cα contacts (8 Å, |Δi|>4): 34; chains: 1; bounding box: 31×31×49 Å

Secondary structure (DSSP, 8-state):
---HHHHHHHHHTTS------HHHHHHHHHTTSS-----TT-------------SSPPPHHHHHHHHHTT-HHHHHHHTT--

Sequence (82 aa):
MPSMQAKIAAQVRGLGCGYLPLTMAAPYLAQGLLVVCETDEGMSLTEHVAYAWRAEPPGEARKWWLQKLKSPRLCESLLGMG

Foldseek 3Di:
DDDLVNVQVCVLVVVDDDDHQCLVCVVCVVVVSDDDDDDPVGDPDDDDDDDDDDPPDDDPVRVVVVVVCVDPVVVCVVSVND

Organism: NCBI:txid936053

InterPro domains:
  IPR005119 LysR, substrate-binding [PF03466] (2-69)

Mean predicted aligned error: 5.78 Å

Solvent-accessible surface area (backbone atoms only — not comparable to full-atom values): 5498 Å² total; per-residue (Å²): 129,85,49,72,68,53,53,51,58,35,37,61,69,67,74,53,87,79,94,71,61,62,61,75,41,44,70,39,42,76,69,65,54,46,78,90,76,89,58,96,86,55,93,79,78,78,83,84,85,79,91,85,77,78,89,64,83,73,52,70,72,53,50,53,50,58,60,54,64,68,36,65,69,54,48,31,48,78,45,64,73,103